Protein AF-A0A150J5Y2-F1 (afdb_monomer)

Sequence (101 aa):
MSDKIFDKEVCDYLLKFGVTNKQINDLKFSNLKQLTIDRLKIIAKLLEEEKFEDVQNHLAYSPAGDGMGDDNYYIFFYDLVDGINDLNDVCNYLKELKKNK

Secondary structure (DSSP, 8-state):
---GGGSHHHHHHHHHTT--HHHHHHHHHHHHHHHHHHHHHHHHHHHHTT-HHHHHTTEEEETT-STTS--EEEE--TTTSTT--SHHHHHHHHHHHHHT-

Structure (mmCIF, N/CA/C/O backbone):
data_AF-A0A150J5Y2-F1
#
_entry.id   AF-A0A150J5Y2-F1
#
loop_
_atom_site.group_PDB
_atom_site.id
_atom_site.type_symbol
_atom_site.label_atom_id
_atom_site.label_alt_id
_atom_site.label_comp_id
_atom_site.label_asym_id
_atom_site.label_entity_id
_atom_site.label_seq_id
_atom_site.pdbx_PDB_ins_code
_atom_site.Cartn_x
_atom_site.Cartn_y
_atom_site.Cartn_z
_atom_site.occupancy
_atom_site.B_iso_or_equiv
_atom_site.auth_seq_id
_atom_site.auth_comp_id
_atom_site.auth_asym_id
_atom_site.auth_atom_id
_atom_site.pdbx_PDB_model_num
ATOM 1 N N . MET A 1 1 ? -7.738 -6.310 -5.861 1.00 56.44 1 MET A N 1
ATOM 2 C CA . MET A 1 1 ? -7.304 -6.463 -7.267 1.00 56.44 1 MET A CA 1
ATOM 3 C C . MET A 1 1 ? -6.238 -5.411 -7.475 1.00 56.44 1 MET A C 1
ATOM 5 O O . MET A 1 1 ? -6.540 -4.242 -7.259 1.00 56.44 1 MET A O 1
ATOM 9 N N . SER A 1 2 ? -5.016 -5.851 -7.773 1.00 72.25 2 SER A N 1
ATOM 10 C CA . SER A 1 2 ? -3.855 -4.986 -7.998 1.00 72.25 2 SER A CA 1
ATOM 11 C C . SER A 1 2 ? -4.140 -4.013 -9.153 1.00 72.25 2 SER A C 1
ATOM 13 O O . SER A 1 2 ? -4.882 -4.340 -10.086 1.00 72.25 2 SER A O 1
ATOM 15 N N . ASP A 1 3 ? -3.624 -2.787 -9.056 1.00 83.00 3 ASP A N 1
ATOM 16 C CA . ASP A 1 3 ? -3.736 -1.815 -10.143 1.00 83.00 3 ASP A CA 1
ATOM 17 C C . ASP A 1 3 ? -2.904 -2.299 -11.340 1.00 83.00 3 ASP A C 1
ATOM 19 O O . ASP A 1 3 ? -1.716 -2.594 -11.219 1.00 83.00 3 ASP A O 1
ATOM 23 N N . LYS A 1 4 ? -3.517 -2.329 -12.525 1.00 89.56 4 LYS A N 1
ATOM 24 C CA . LYS A 1 4 ? -2.892 -2.821 -13.758 1.00 89.56 4 LYS A CA 1
ATOM 25 C C . LYS A 1 4 ? -1.601 -2.093 -14.127 1.00 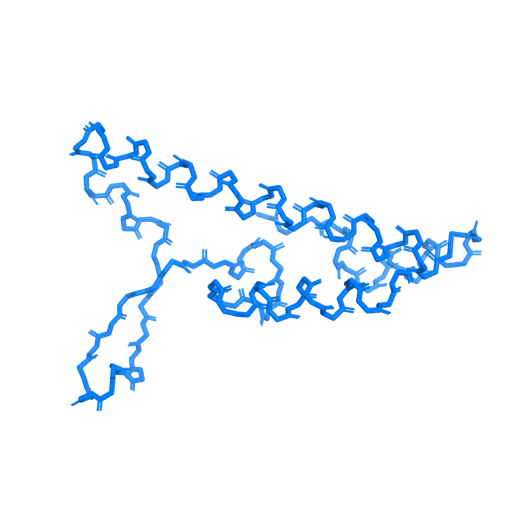89.56 4 LYS A C 1
ATOM 27 O O . LYS A 1 4 ? -0.815 -2.612 -14.911 1.00 89.56 4 LYS A O 1
ATOM 32 N N . ILE A 1 5 ? -1.350 -0.896 -13.587 1.00 91.38 5 ILE A N 1
ATOM 33 C CA . ILE A 1 5 ? -0.074 -0.198 -13.785 1.00 91.38 5 ILE A CA 1
ATOM 34 C C . ILE A 1 5 ? 1.134 -1.009 -13.287 1.00 91.38 5 ILE A C 1
ATOM 36 O O . ILE A 1 5 ? 2.253 -0.771 -13.742 1.00 91.38 5 ILE A O 1
ATOM 40 N N . PHE A 1 6 ? 0.938 -1.958 -12.365 1.00 91.06 6 PHE A N 1
ATOM 41 C CA . PHE A 1 6 ? 1.994 -2.845 -11.874 1.00 91.06 6 PHE A CA 1
ATOM 42 C C . PHE A 1 6 ? 2.256 -4.040 -12.798 1.00 91.06 6 PHE A C 1
ATOM 44 O O . PHE A 1 6 ? 3.350 -4.606 -12.741 1.00 91.06 6 PHE A O 1
ATOM 51 N N . ASP A 1 7 ? 1.336 -4.345 -13.715 1.00 92.12 7 ASP A N 1
ATOM 52 C CA . ASP A 1 7 ? 1.485 -5.434 -14.674 1.00 92.12 7 ASP A CA 1
ATOM 53 C C . ASP A 1 7 ? 2.568 -5.099 -15.706 1.00 92.12 7 ASP A C 1
ATOM 55 O O . ASP A 1 7 ? 2.587 -4.026 -16.327 1.00 92.12 7 ASP A O 1
ATOM 59 N N . LYS A 1 8 ? 3.479 -6.051 -15.933 1.00 91.75 8 LYS A N 1
ATOM 60 C CA . LYS A 1 8 ? 4.576 -5.885 -16.895 1.00 91.75 8 LYS A CA 1
ATOM 61 C C . LYS A 1 8 ? 4.059 -5.608 -18.308 1.00 91.75 8 LYS A C 1
ATOM 63 O O . LYS A 1 8 ? 4.567 -4.710 -18.969 1.00 91.75 8 LYS A O 1
ATOM 68 N N . GLU A 1 9 ? 3.026 -6.325 -18.744 1.00 95.06 9 GLU A N 1
ATOM 69 C CA . GLU A 1 9 ? 2.444 -6.173 -20.085 1.00 95.06 9 GLU A CA 1
ATOM 70 C C . GLU A 1 9 ? 1.903 -4.757 -20.326 1.00 95.06 9 GLU A C 1
ATOM 72 O O . GLU A 1 9 ? 2.066 -4.195 -21.410 1.00 95.06 9 GLU A O 1
ATOM 77 N N . VAL A 1 10 ? 1.309 -4.146 -19.296 1.00 94.88 10 VAL A N 1
ATOM 78 C CA . VAL A 1 10 ? 0.812 -2.766 -19.351 1.00 94.88 10 VAL A CA 1
ATOM 79 C C . VAL A 1 10 ? 1.973 -1.781 -19.416 1.00 94.88 10 VAL A C 1
ATOM 81 O O . VAL A 1 10 ? 1.933 -0.847 -20.215 1.00 94.88 10 VAL A O 1
ATOM 84 N N . CYS A 1 11 ? 3.035 -2.002 -18.637 1.00 94.12 11 CYS A N 1
ATOM 85 C CA . CYS A 1 11 ? 4.246 -1.182 -18.711 1.00 94.12 11 CYS A CA 1
ATOM 86 C C . CYS A 1 11 ? 4.885 -1.248 -20.107 1.00 94.12 11 CYS A C 1
ATOM 88 O O . CYS A 1 11 ? 5.177 -0.207 -20.694 1.00 94.12 11 CYS A O 1
ATOM 90 N N . ASP A 1 12 ? 5.044 -2.452 -20.661 1.00 96.44 12 ASP A N 1
ATOM 91 C CA . ASP A 1 12 ? 5.620 -2.679 -21.989 1.00 96.44 12 ASP A CA 1
ATOM 92 C C . ASP A 1 12 ? 4.771 -2.009 -23.083 1.00 96.44 12 ASP A C 1
ATOM 94 O O . ASP A 1 12 ? 5.304 -1.374 -23.999 1.00 96.44 12 ASP A O 1
ATOM 98 N N . TYR A 1 13 ? 3.441 -2.076 -22.960 1.00 97.31 13 TYR A N 1
ATOM 99 C CA . TYR A 1 13 ? 2.522 -1.356 -23.837 1.00 97.31 13 TYR A CA 1
ATOM 100 C C . TYR A 1 13 ? 2.714 0.165 -23.735 1.00 97.31 13 TYR A C 1
ATOM 102 O O . TYR A 1 13 ? 2.900 0.828 -24.751 1.00 97.31 13 TYR A O 1
ATOM 110 N N . LEU A 1 14 ? 2.725 0.739 -22.530 1.00 97.00 14 LEU A N 1
ATOM 111 C CA . LEU A 1 14 ? 2.897 2.184 -22.335 1.00 97.00 14 LEU A CA 1
ATOM 112 C C . LEU A 1 14 ? 4.232 2.685 -22.909 1.00 97.00 14 LEU A C 1
ATOM 114 O O . LEU A 1 14 ? 4.257 3.705 -23.603 1.00 97.00 14 LEU A O 1
ATOM 118 N N . LEU A 1 15 ? 5.315 1.932 -22.697 1.00 97.00 15 LEU A N 1
ATOM 119 C CA . LEU A 1 15 ? 6.628 2.217 -23.281 1.00 97.00 15 LEU A CA 1
ATOM 120 C C . LEU A 1 15 ? 6.581 2.205 -24.812 1.00 97.00 15 LEU A C 1
ATOM 122 O O . LEU A 1 15 ? 7.086 3.128 -25.455 1.00 97.00 15 LEU A O 1
ATOM 126 N N . LYS A 1 16 ? 5.926 1.200 -25.407 1.00 97.69 16 LYS A N 1
ATOM 127 C CA . LYS A 1 16 ? 5.755 1.088 -26.864 1.00 97.69 16 LYS A CA 1
ATOM 128 C C . LYS A 1 16 ? 5.040 2.300 -27.471 1.00 97.69 16 LYS A C 1
ATOM 130 O O . LYS A 1 16 ? 5.322 2.656 -28.612 1.00 97.69 16 LYS A O 1
ATOM 135 N N . PHE A 1 17 ? 4.142 2.937 -26.722 1.00 97.06 17 PHE A N 1
ATOM 136 C CA . PHE A 1 17 ? 3.395 4.123 -27.153 1.00 97.06 17 PHE A CA 1
ATOM 137 C C . PHE A 1 17 ? 4.009 5.453 -26.680 1.00 97.06 17 PHE A C 1
ATOM 139 O O . PHE A 1 17 ? 3.374 6.500 -26.795 1.00 97.06 17 PHE A O 1
ATOM 146 N N . GLY A 1 18 ? 5.258 5.440 -26.202 1.00 96.81 18 GLY A N 1
ATOM 147 C CA . GLY A 1 18 ? 6.040 6.651 -25.938 1.00 96.81 18 GLY A CA 1
ATOM 148 C C . GLY A 1 18 ? 5.888 7.237 -24.535 1.00 96.81 18 GLY A C 1
ATOM 149 O O . GLY A 1 18 ? 6.424 8.313 -24.269 1.00 96.81 18 GLY A O 1
ATOM 150 N N . VAL A 1 19 ? 5.205 6.547 -23.618 1.00 97.38 19 VAL A N 1
ATOM 151 C CA . VAL A 1 19 ? 5.246 6.906 -22.196 1.00 97.38 19 VAL A CA 1
ATOM 152 C C . VAL A 1 19 ? 6.622 6.545 -21.656 1.00 97.38 19 VAL A C 1
ATOM 154 O O . VAL A 1 19 ? 7.129 5.456 -21.896 1.00 97.38 19 VAL A O 1
ATOM 157 N N . THR A 1 20 ? 7.253 7.454 -20.925 1.00 96.38 20 THR A N 1
ATOM 158 C CA . THR A 1 20 ? 8.598 7.218 -20.387 1.00 96.38 20 THR A CA 1
ATOM 159 C C . THR A 1 20 ? 8.567 6.355 -19.123 1.00 96.38 20 THR A C 1
ATOM 161 O O . THR A 1 20 ? 7.607 6.398 -18.352 1.00 96.38 20 THR A O 1
ATOM 164 N N . ASN A 1 21 ? 9.668 5.647 -18.837 1.00 94.62 21 ASN A N 1
ATOM 165 C CA . ASN A 1 21 ? 9.852 4.941 -17.558 1.00 94.62 21 ASN A CA 1
ATOM 166 C C . ASN A 1 21 ? 9.618 5.858 -16.350 1.00 94.62 21 ASN A C 1
ATOM 168 O O . ASN A 1 21 ? 9.004 5.446 -15.372 1.00 94.62 21 ASN A O 1
ATOM 172 N N . LYS A 1 22 ? 10.050 7.120 -16.443 1.00 94.94 22 LYS A N 1
ATOM 1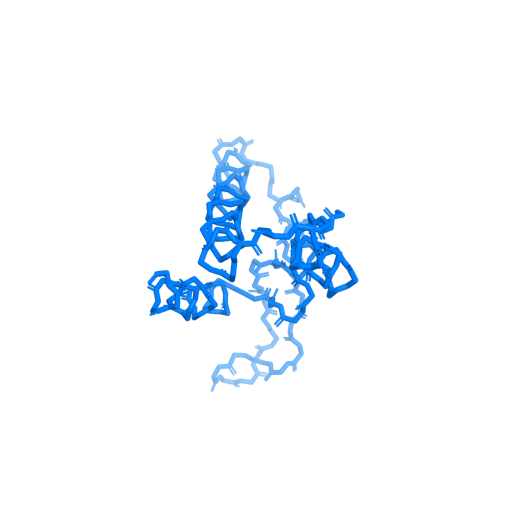73 C CA . LYS A 1 22 ? 9.816 8.138 -15.416 1.00 94.94 22 LYS A CA 1
ATOM 174 C C . LYS A 1 22 ? 8.325 8.339 -15.140 1.00 94.94 22 LYS A C 1
ATOM 176 O O . LYS A 1 22 ? 7.903 8.251 -13.994 1.00 94.94 22 LYS A O 1
ATOM 181 N N . GLN A 1 23 ? 7.524 8.548 -16.185 1.00 95.44 23 GLN A N 1
ATOM 182 C CA . GLN A 1 23 ? 6.075 8.732 -16.048 1.00 95.44 23 GLN A CA 1
ATOM 183 C C . GLN A 1 23 ? 5.388 7.483 -15.482 1.00 95.44 23 GLN A C 1
ATOM 185 O O . GLN A 1 23 ? 4.507 7.600 -14.633 1.00 95.44 23 GLN A O 1
ATOM 190 N N . ILE A 1 24 ? 5.815 6.290 -15.903 1.00 95.69 24 ILE A N 1
ATOM 191 C CA . ILE A 1 24 ? 5.306 5.024 -15.356 1.00 95.69 24 ILE A CA 1
ATOM 192 C C . ILE A 1 24 ? 5.649 4.914 -13.864 1.00 95.69 24 ILE A C 1
ATOM 194 O O . ILE A 1 24 ? 4.775 4.613 -13.053 1.00 95.69 24 ILE A O 1
ATOM 198 N N . ASN A 1 25 ? 6.890 5.210 -13.475 1.00 95.56 25 ASN A N 1
ATOM 199 C CA . ASN A 1 25 ? 7.323 5.183 -12.076 1.00 95.56 25 ASN A CA 1
ATOM 200 C C . ASN A 1 25 ? 6.609 6.241 -11.225 1.00 95.56 25 ASN A C 1
ATOM 202 O O . ASN A 1 25 ? 6.289 5.986 -10.062 1.00 95.56 25 ASN A O 1
ATOM 206 N N . ASP A 1 26 ? 6.318 7.412 -11.791 1.00 95.31 26 ASP A N 1
ATOM 207 C C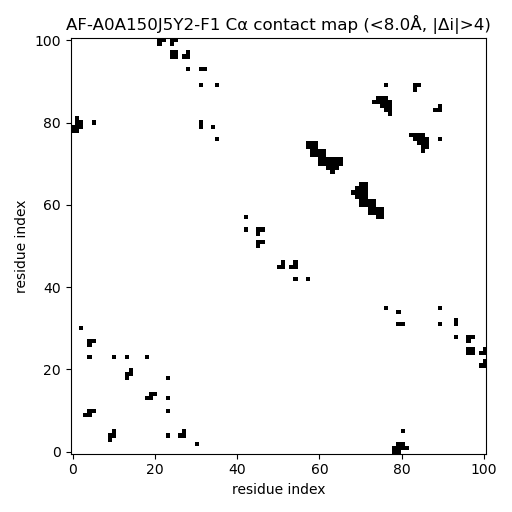A . ASP A 1 26 ? 5.530 8.454 -11.138 1.00 95.31 26 ASP A CA 1
ATOM 208 C C . ASP A 1 26 ? 4.097 8.001 -10.843 1.00 95.31 26 ASP A C 1
ATOM 210 O O . ASP A 1 26 ? 3.608 8.225 -9.727 1.00 95.31 26 ASP A O 1
ATOM 214 N N . LEU A 1 27 ? 3.459 7.319 -11.799 1.00 94.50 27 LEU A N 1
ATOM 215 C CA . LEU A 1 27 ? 2.132 6.723 -11.636 1.00 94.50 27 LEU A CA 1
ATOM 216 C C . LEU A 1 27 ? 2.151 5.605 -10.590 1.00 94.50 27 LEU A C 1
ATOM 218 O O . LEU A 1 27 ? 1.401 5.678 -9.617 1.00 94.50 27 LEU A O 1
ATOM 222 N N . LYS A 1 28 ? 3.066 4.633 -10.719 1.00 95.00 28 LYS A N 1
ATOM 223 C CA . LYS A 1 28 ? 3.245 3.540 -9.744 1.00 95.00 28 LYS A CA 1
ATOM 224 C C . LYS A 1 28 ? 3.427 4.069 -8.326 1.00 95.00 28 LYS A C 1
ATOM 226 O O . LYS A 1 28 ? 2.781 3.595 -7.397 1.00 95.00 28 LYS A O 1
ATOM 231 N N . PHE A 1 29 ? 4.280 5.081 -8.162 1.00 95.81 29 PHE A N 1
ATOM 232 C CA . PHE A 1 29 ? 4.547 5.683 -6.860 1.00 95.81 29 PHE A CA 1
ATOM 233 C C . PHE A 1 29 ? 3.296 6.327 -6.267 1.00 95.81 29 PHE A C 1
ATOM 235 O O . PHE A 1 29 ? 2.999 6.130 -5.091 1.00 95.81 29 PHE A O 1
ATOM 242 N N . SER A 1 30 ? 2.588 7.125 -7.068 1.00 95.06 30 SER A N 1
ATOM 243 C CA . SER A 1 30 ? 1.411 7.862 -6.604 1.00 95.06 30 SER A CA 1
ATOM 244 C C . SER A 1 30 ? 0.289 6.901 -6.216 1.00 95.06 30 SER A C 1
ATOM 246 O O . SER A 1 30 ? -0.273 7.038 -5.130 1.00 95.06 30 SER A O 1
ATOM 248 N N . ASN A 1 31 ? 0.043 5.885 -7.048 1.00 94.56 31 ASN A N 1
ATOM 249 C CA . ASN A 1 31 ? -1.000 4.890 -6.820 1.00 94.56 31 ASN A CA 1
ATOM 250 C C . ASN A 1 31 ? -0.688 4.023 -5.601 1.00 94.56 31 ASN A C 1
ATOM 252 O O . ASN A 1 31 ? -1.518 3.948 -4.699 1.00 94.56 31 ASN A O 1
ATOM 256 N N . LEU A 1 32 ? 0.516 3.440 -5.508 1.00 95.38 32 LEU A N 1
ATOM 257 C CA . LEU A 1 32 ? 0.873 2.614 -4.351 1.00 95.38 32 LEU A CA 1
ATOM 258 C C . LEU A 1 32 ? 0.804 3.418 -3.052 1.00 95.38 32 LEU A C 1
ATOM 260 O O . LEU A 1 32 ? 0.184 2.974 -2.092 1.00 95.38 32 LEU A O 1
ATOM 264 N N . LYS A 1 33 ? 1.380 4.628 -3.028 1.00 96.06 33 LYS A N 1
ATOM 265 C CA . LYS A 1 33 ? 1.338 5.488 -1.840 1.00 96.06 33 LYS A CA 1
ATOM 266 C C . LYS A 1 33 ? -0.102 5.741 -1.388 1.00 96.06 33 LYS A C 1
ATOM 268 O O . LYS A 1 33 ? -0.379 5.672 -0.192 1.00 96.06 33 LYS A O 1
ATOM 273 N N . GLN A 1 34 ? -0.995 6.059 -2.324 1.00 96.19 34 GLN A N 1
ATOM 274 C CA . GLN A 1 34 ? -2.389 6.353 -2.009 1.00 96.19 34 GLN A CA 1
ATOM 275 C C . GLN A 1 34 ? -3.125 5.107 -1.498 1.00 96.19 34 GLN A C 1
ATOM 277 O O . GLN A 1 34 ? -3.719 5.163 -0.424 1.00 96.19 34 GLN A O 1
ATOM 282 N N . LEU A 1 35 ? -2.997 3.971 -2.190 1.00 94.56 35 LEU A N 1
ATOM 283 C CA . LEU A 1 35 ? -3.606 2.699 -1.786 1.00 94.56 35 LEU A CA 1
ATOM 284 C C . LEU A 1 35 ? -3.135 2.245 -0.395 1.00 94.56 35 LEU A C 1
ATOM 286 O O . LEU A 1 35 ? -3.946 1.805 0.421 1.00 94.56 35 LEU A O 1
ATOM 290 N N . THR A 1 36 ? -1.843 2.399 -0.088 1.00 96.25 36 THR A N 1
ATOM 291 C CA . THR A 1 36 ? -1.304 2.109 1.247 1.00 96.25 36 THR A CA 1
ATOM 292 C C . THR A 1 36 ? -1.935 3.003 2.312 1.00 96.25 36 THR A C 1
ATOM 294 O O . THR A 1 36 ? -2.361 2.502 3.351 1.00 96.25 36 THR A O 1
ATOM 297 N N . ILE A 1 37 ? -2.023 4.317 2.070 1.00 97.69 37 ILE A N 1
ATOM 298 C CA . ILE A 1 37 ? -2.647 5.257 3.014 1.00 97.69 37 ILE A CA 1
ATOM 299 C C . ILE A 1 37 ? -4.114 4.893 3.247 1.00 97.69 37 ILE A C 1
ATOM 301 O O . ILE A 1 37 ? -4.567 4.897 4.390 1.00 97.69 37 ILE A O 1
ATOM 305 N N . ASP A 1 38 ? -4.852 4.572 2.188 1.00 96.44 38 ASP A N 1
ATOM 306 C CA . ASP A 1 38 ? -6.272 4.249 2.292 1.00 96.44 38 ASP A CA 1
ATOM 307 C C . ASP A 1 38 ? -6.500 2.957 3.080 1.00 96.44 38 ASP A C 1
ATOM 309 O O . ASP A 1 38 ? -7.382 2.919 3.937 1.00 96.44 38 ASP A O 1
ATOM 313 N N . ARG A 1 39 ? -5.645 1.941 2.908 1.00 95.69 39 ARG A N 1
ATOM 314 C CA . ARG A 1 39 ? -5.673 0.738 3.754 1.00 95.69 39 ARG A CA 1
ATOM 315 C C . ARG A 1 39 ? -5.440 1.056 5.227 1.00 95.69 39 ARG A C 1
ATOM 317 O O . ARG A 1 39 ? -6.199 0.597 6.076 1.00 95.69 39 ARG A O 1
ATOM 324 N N . LEU A 1 40 ? -4.423 1.858 5.536 1.00 97.94 40 LEU A N 1
ATOM 325 C CA . LEU A 1 40 ? -4.130 2.241 6.919 1.00 97.94 40 LEU A CA 1
ATOM 326 C C . LEU A 1 40 ? -5.283 3.039 7.543 1.00 97.94 40 LEU A C 1
ATOM 328 O O . LEU A 1 40 ? -5.608 2.829 8.707 1.00 97.94 40 LEU A O 1
ATOM 332 N N . LYS A 1 41 ? -5.945 3.904 6.765 1.00 98.38 41 LYS A N 1
ATOM 333 C CA . LYS A 1 41 ? -7.148 4.625 7.208 1.00 98.38 41 LYS A CA 1
ATOM 334 C C . LYS A 1 41 ? -8.326 3.696 7.477 1.00 98.38 41 LYS A C 1
ATOM 336 O O . LYS A 1 41 ? -9.037 3.915 8.449 1.00 98.38 41 LYS A O 1
ATOM 341 N N . ILE A 1 42 ? -8.542 2.682 6.636 1.00 97.81 42 ILE A N 1
ATOM 342 C CA . ILE A 1 42 ? -9.593 1.679 6.862 1.00 97.81 42 ILE A CA 1
ATOM 343 C C . ILE A 1 42 ? -9.344 0.965 8.191 1.00 97.81 42 ILE A C 1
ATOM 345 O O . ILE A 1 42 ? -10.242 0.916 9.023 1.00 97.81 42 ILE A O 1
ATOM 349 N N . ILE A 1 43 ? -8.119 0.491 8.426 1.00 97.88 43 ILE A N 1
ATOM 350 C CA . ILE A 1 43 ? -7.756 -0.193 9.675 1.00 97.88 43 ILE A CA 1
ATOM 351 C C . ILE A 1 43 ? -7.936 0.736 10.881 1.00 97.88 43 ILE A C 1
ATOM 353 O O . ILE A 1 43 ? -8.552 0.337 11.864 1.00 97.88 43 ILE A O 1
ATOM 357 N N . ALA A 1 44 ? -7.456 1.982 10.797 1.00 98.56 44 ALA A N 1
ATOM 358 C CA . ALA A 1 44 ? -7.633 2.969 11.861 1.00 98.56 44 ALA A CA 1
ATOM 359 C C . ALA A 1 44 ? -9.117 3.193 12.186 1.00 98.56 44 ALA A C 1
ATOM 361 O O . ALA A 1 44 ? -9.504 3.131 13.348 1.00 98.56 44 ALA A O 1
ATOM 362 N N . LYS A 1 45 ? -9.959 3.354 11.160 1.00 98.62 45 LYS A N 1
ATOM 363 C CA . LYS A 1 45 ? -11.406 3.513 11.325 1.00 98.62 45 LYS A CA 1
ATOM 364 C C . LYS A 1 45 ? -12.059 2.288 11.975 1.00 98.62 45 LYS A C 1
ATOM 366 O O . LYS A 1 45 ? -12.919 2.445 12.831 1.00 98.62 45 LYS A O 1
ATOM 371 N N . LEU A 1 46 ? -11.670 1.073 11.585 1.00 98.62 46 LEU A N 1
ATOM 372 C CA . LEU A 1 46 ? -12.200 -0.152 12.196 1.00 98.62 46 LEU A CA 1
ATOM 373 C C . LEU A 1 46 ? -11.844 -0.243 13.685 1.00 98.62 46 LEU A C 1
ATOM 375 O O . LEU A 1 46 ? -12.681 -0.656 14.480 1.00 98.62 46 LEU A O 1
ATOM 379 N N . LEU A 1 47 ? -10.637 0.186 14.067 1.00 98.25 47 LEU A N 1
ATOM 380 C CA . LEU A 1 47 ? -10.226 0.267 15.471 1.00 98.25 47 LEU A CA 1
ATOM 381 C C . LEU A 1 47 ? -11.027 1.324 16.244 1.00 98.25 47 LEU A C 1
ATOM 383 O O . LEU A 1 47 ? -11.469 1.047 17.354 1.00 98.25 47 LEU A O 1
ATOM 387 N N . GLU A 1 48 ? -11.237 2.507 15.659 1.00 98.50 48 GLU A N 1
ATOM 388 C CA . GLU A 1 48 ? -12.064 3.577 16.244 1.00 98.50 48 GLU A CA 1
ATOM 389 C C . GLU A 1 48 ? -13.525 3.143 16.451 1.00 98.50 48 GLU A C 1
ATOM 391 O O . GLU A 1 48 ? -14.158 3.551 17.420 1.00 98.50 48 GLU A O 1
ATOM 396 N N . GLU A 1 49 ? -14.058 2.315 15.549 1.00 98.50 49 GLU A N 1
ATOM 397 C CA . GLU A 1 49 ? -15.417 1.762 15.613 1.00 98.50 49 GLU A CA 1
ATOM 398 C C . GLU A 1 49 ? -15.511 0.451 16.422 1.00 98.50 49 GLU A C 1
ATOM 400 O O . GLU A 1 49 ? -16.573 -0.169 16.430 1.00 98.50 49 GLU A O 1
ATOM 405 N N . GLU A 1 50 ? -14.425 0.017 17.074 1.00 98.19 50 GLU A N 1
ATOM 406 C CA . GLU A 1 50 ? -14.331 -1.232 17.855 1.00 98.19 50 GLU A CA 1
ATOM 407 C C . GLU A 1 50 ? -14.685 -2.512 17.059 1.00 98.19 50 GLU A C 1
ATOM 409 O O . GLU A 1 50 ? -15.129 -3.516 17.614 1.00 98.19 50 GLU A O 1
ATOM 414 N N . LYS A 1 51 ? -14.463 -2.511 15.738 1.00 98.31 51 LYS A N 1
ATOM 415 C CA . LYS A 1 51 ? -14.724 -3.644 14.827 1.00 98.31 51 LYS A CA 1
ATOM 416 C C . LYS A 1 51 ? -13.494 -4.534 14.666 1.00 98.31 51 LYS A C 1
ATOM 418 O O . LYS A 1 51 ? -12.884 -4.605 13.596 1.00 98.31 51 LYS A O 1
ATOM 423 N N . PHE A 1 52 ? -13.086 -5.191 15.744 1.00 95.88 52 PHE A N 1
ATOM 424 C CA . PHE A 1 52 ? -11.814 -5.920 15.794 1.00 95.88 52 PHE A CA 1
ATOM 425 C C . PHE A 1 52 ? -11.771 -7.153 14.884 1.00 95.88 52 PHE A C 1
ATOM 427 O O . PHE A 1 52 ? -10.721 -7.460 14.320 1.00 95.88 52 PHE A O 1
ATOM 434 N N . GLU A 1 53 ? -12.900 -7.832 14.690 1.00 96.75 53 GLU A N 1
ATOM 435 C CA . GLU A 1 53 ? -13.013 -8.971 13.776 1.00 96.75 53 GLU A CA 1
ATOM 436 C C . GLU A 1 53 ? -12.773 -8.542 12.323 1.00 96.75 53 GLU A C 1
ATOM 438 O O . GLU A 1 53 ? -12.104 -9.249 11.571 1.00 96.75 53 GLU A O 1
ATOM 443 N N . ASP A 1 54 ? -13.234 -7.349 11.940 1.00 97.44 54 ASP A N 1
ATOM 444 C CA . ASP A 1 54 ? -13.040 -6.822 10.589 1.00 97.44 54 ASP A CA 1
ATOM 445 C C . ASP A 1 54 ? -11.580 -6.428 10.324 1.00 97.44 54 ASP A C 1
ATOM 447 O O . ASP A 1 54 ? -11.120 -6.503 9.183 1.00 97.44 54 ASP A O 1
ATOM 451 N N . VAL A 1 55 ? -10.816 -6.056 11.362 1.00 96.62 55 VAL A N 1
ATOM 452 C CA . VAL A 1 55 ? -9.372 -5.791 11.235 1.00 96.62 55 VAL A CA 1
ATOM 453 C C . VAL A 1 55 ? -8.631 -7.041 10.762 1.00 96.62 55 VAL A C 1
ATOM 455 O O . VAL A 1 55 ? -7.715 -6.923 9.949 1.00 96.62 55 VAL A O 1
ATOM 458 N N . GLN A 1 56 ? -9.054 -8.235 11.195 1.00 93.38 56 GLN A N 1
ATOM 459 C CA . GLN A 1 56 ? -8.425 -9.504 10.806 1.00 93.38 56 GLN A CA 1
ATOM 460 C C . GLN A 1 56 ? -8.466 -9.736 9.288 1.00 93.38 56 GLN A C 1
ATOM 462 O O . GLN A 1 56 ? -7.540 -10.325 8.739 1.00 93.38 56 GLN A O 1
ATOM 467 N N . ASN A 1 57 ? -9.466 -9.190 8.582 1.00 94.56 57 ASN A N 1
ATOM 468 C CA . ASN A 1 57 ? -9.563 -9.270 7.118 1.00 94.56 57 ASN A CA 1
ATOM 469 C C . ASN A 1 57 ? -8.447 -8.499 6.38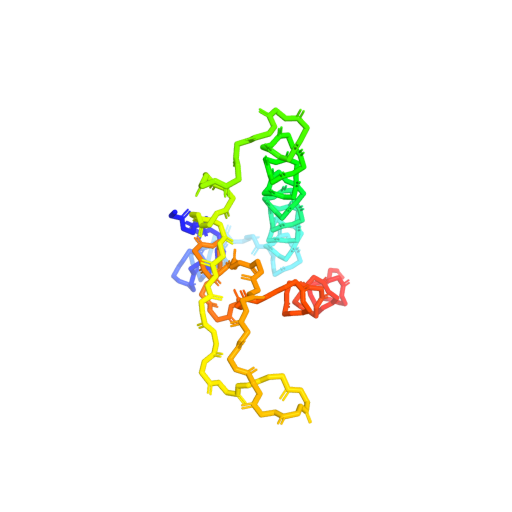6 1.00 94.56 57 ASN A C 1
ATOM 471 O O . ASN A 1 57 ? -8.273 -8.656 5.177 1.00 94.56 57 ASN A O 1
ATOM 475 N N . HIS A 1 58 ? -7.709 -7.645 7.097 1.00 94.94 58 HIS A N 1
ATOM 476 C CA . HIS A 1 58 ? -6.584 -6.872 6.572 1.00 94.94 58 HIS A CA 1
ATOM 477 C C . HIS A 1 58 ? -5.223 -7.399 7.031 1.00 94.94 58 HIS A C 1
ATOM 479 O O . HIS A 1 58 ? -4.195 -6.787 6.720 1.00 94.94 58 HIS A O 1
ATOM 485 N N . LEU A 1 59 ? -5.206 -8.508 7.769 1.00 93.81 59 LEU A N 1
ATOM 486 C CA . LEU A 1 59 ? -3.991 -9.129 8.262 1.00 93.81 59 LEU A CA 1
ATOM 487 C C . LEU A 1 59 ? -3.693 -10.411 7.488 1.00 93.81 59 LEU A C 1
ATOM 489 O O . LEU A 1 59 ? -4.590 -11.102 7.011 1.00 93.81 59 LEU A O 1
ATOM 493 N N . ALA A 1 60 ? -2.413 -10.740 7.396 1.00 91.69 60 ALA A N 1
ATOM 494 C CA . ALA A 1 60 ? -1.958 -12.046 6.963 1.00 91.69 60 ALA A CA 1
ATOM 495 C C . ALA A 1 60 ? -1.150 -12.697 8.076 1.00 91.69 60 ALA A C 1
ATOM 497 O O . ALA A 1 60 ? -0.429 -12.033 8.823 1.00 91.69 60 ALA A O 1
ATOM 498 N N . TYR A 1 61 ? -1.297 -14.011 8.167 1.00 89.44 61 TYR A N 1
ATOM 499 C CA . TYR A 1 61 ? -0.551 -14.844 9.090 1.00 89.44 61 TYR A CA 1
ATOM 500 C C . TYR A 1 61 ? 0.843 -15.129 8.526 1.00 89.44 61 TYR A C 1
ATOM 502 O O . TYR A 1 61 ? 0.988 -15.479 7.350 1.00 89.44 61 TYR A O 1
ATOM 510 N N . SER A 1 62 ? 1.865 -14.994 9.366 1.00 84.06 62 SER A N 1
ATOM 511 C CA . SER A 1 62 ? 3.234 -15.395 9.065 1.00 84.06 62 SER A CA 1
ATOM 512 C C . SER A 1 62 ? 3.662 -16.516 10.026 1.00 84.06 62 SER A C 1
ATOM 514 O O . SER A 1 62 ? 3.858 -16.264 11.217 1.00 84.06 62 SER A O 1
ATOM 516 N N . PRO A 1 63 ? 3.863 -17.749 9.513 1.00 74.12 63 PRO A N 1
ATOM 517 C CA . PRO A 1 63 ? 4.362 -18.882 10.298 1.00 74.12 63 PRO A CA 1
ATOM 518 C C . PRO A 1 63 ? 5.870 -18.805 10.562 1.00 74.12 63 PRO A C 1
ATOM 520 O O . PRO A 1 63 ? 6.430 -19.685 11.204 1.00 74.12 63 PRO A O 1
ATOM 523 N N . ALA A 1 64 ? 6.566 -17.804 10.007 1.00 70.12 64 ALA A N 1
ATOM 524 C CA . ALA A 1 64 ? 8.007 -17.645 10.196 1.00 70.12 64 ALA A CA 1
ATOM 525 C C . ALA A 1 64 ? 8.369 -17.186 11.621 1.00 70.12 64 ALA A C 1
ATOM 527 O O . ALA A 1 64 ? 9.550 -17.155 11.967 1.00 70.12 64 ALA A O 1
ATOM 528 N N . GLY A 1 65 ? 7.354 -16.863 12.423 1.00 61.88 65 GLY A N 1
ATOM 529 C CA . GLY A 1 65 ? 7.490 -16.349 13.768 1.00 61.88 65 GLY A CA 1
ATOM 530 C C . GLY A 1 65 ? 7.925 -14.882 13.802 1.00 61.88 65 GLY A C 1
ATOM 531 O O . GLY A 1 65 ? 8.382 -14.304 12.812 1.00 61.88 65 GLY A O 1
ATOM 532 N N . ASP A 1 66 ? 7.781 -14.248 14.956 1.00 67.19 66 ASP A N 1
ATOM 533 C CA . ASP A 1 66 ? 8.520 -13.046 15.303 1.00 67.19 66 ASP A CA 1
ATOM 534 C C . ASP A 1 66 ? 9.986 -13.393 15.645 1.00 67.19 66 ASP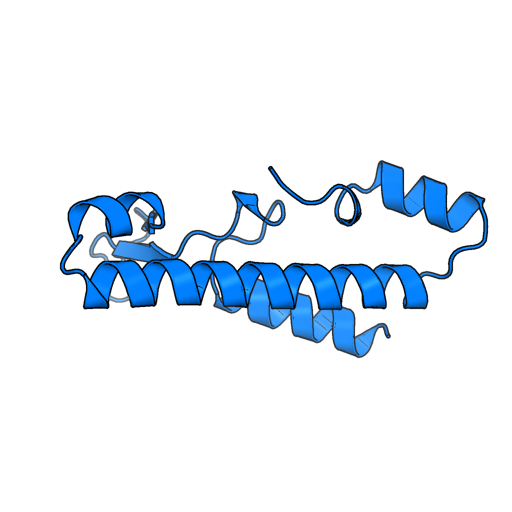 A C 1
ATOM 536 O O . ASP A 1 66 ? 10.444 -14.525 15.482 1.00 67.19 66 ASP A O 1
ATOM 540 N N . GLY A 1 67 ? 10.761 -12.417 16.126 1.00 63.75 67 GLY A N 1
ATOM 541 C CA . GLY A 1 67 ? 12.157 -12.648 16.524 1.00 63.75 67 GLY A CA 1
ATOM 542 C C . GLY A 1 67 ? 12.348 -13.676 17.652 1.00 63.75 67 GLY A C 1
ATOM 543 O O . GLY A 1 67 ? 13.492 -14.022 17.947 1.00 63.75 67 GLY A O 1
ATOM 544 N N . MET A 1 68 ? 11.262 -14.150 18.271 1.00 74.81 68 MET A N 1
ATOM 545 C CA . MET A 1 68 ? 11.234 -15.173 19.314 1.00 74.81 68 MET A CA 1
ATOM 546 C C . MET A 1 68 ? 10.690 -16.521 18.818 1.00 74.81 68 MET A C 1
ATOM 548 O O . MET A 1 68 ? 10.708 -17.491 19.574 1.00 74.81 68 MET A O 1
ATOM 552 N N . GLY A 1 69 ? 10.285 -16.612 17.546 1.00 69.19 69 GLY A N 1
ATOM 553 C CA . GLY A 1 69 ? 9.741 -17.828 16.944 1.00 69.19 69 GLY A CA 1
ATOM 554 C C . GLY A 1 69 ? 8.240 -18.020 17.161 1.00 69.19 69 GLY A C 1
ATOM 555 O O . GLY A 1 69 ? 7.745 -19.110 16.881 1.00 69.19 69 GLY A O 1
ATOM 556 N N . ASP A 1 70 ? 7.527 -16.991 17.628 1.00 76.31 70 ASP A N 1
ATOM 557 C CA . ASP A 1 70 ? 6.081 -17.044 17.837 1.00 76.31 70 ASP A CA 1
ATOM 558 C C . ASP A 1 70 ? 5.330 -16.545 16.605 1.00 76.31 70 ASP A C 1
ATOM 560 O O . ASP A 1 70 ? 5.625 -15.471 16.082 1.00 76.31 70 ASP A O 1
ATOM 564 N N . ASP A 1 71 ? 4.332 -17.303 16.158 1.00 81.31 71 ASP A N 1
ATOM 565 C CA . ASP A 1 71 ? 3.430 -16.922 15.073 1.00 81.31 71 ASP A CA 1
ATOM 566 C C . ASP A 1 71 ? 2.965 -15.463 15.171 1.00 81.31 71 ASP A C 1
ATOM 568 O O . ASP A 1 71 ? 2.479 -15.015 16.214 1.00 81.31 71 ASP A O 1
ATOM 572 N N . ASN A 1 72 ? 3.049 -14.722 14.064 1.00 86.50 72 ASN A N 1
ATOM 573 C CA . ASN A 1 72 ? 2.650 -13.321 14.039 1.00 86.50 72 ASN A CA 1
ATOM 574 C C . ASN A 1 72 ? 1.703 -12.987 12.883 1.00 86.50 72 ASN A C 1
ATOM 576 O O . ASN A 1 72 ? 1.567 -13.710 11.895 1.00 86.50 72 ASN A O 1
ATOM 580 N N . TYR A 1 73 ? 1.024 -11.854 13.041 1.00 90.69 73 TYR A N 1
ATOM 581 C CA . TYR A 1 73 ? 0.175 -11.262 12.019 1.00 90.69 73 TYR A CA 1
ATOM 582 C C . TYR A 1 73 ? 0.741 -9.907 11.619 1.00 90.69 73 TYR A C 1
ATOM 584 O O . TYR A 1 73 ? 1.235 -9.149 12.455 1.00 90.69 73 TYR A O 1
ATOM 592 N N . TYR A 1 74 ? 0.640 -9.587 10.337 1.00 91.88 74 TYR A N 1
ATOM 593 C CA . TYR A 1 74 ? 1.064 -8.305 9.786 1.00 91.88 74 TYR A CA 1
ATOM 594 C C . TYR A 1 74 ? -0.015 -7.751 8.867 1.00 91.88 74 TYR A C 1
ATOM 596 O O . TYR A 1 74 ? -0.832 -8.496 8.326 1.00 91.88 74 TYR A O 1
ATOM 604 N N . ILE A 1 75 ? -0.022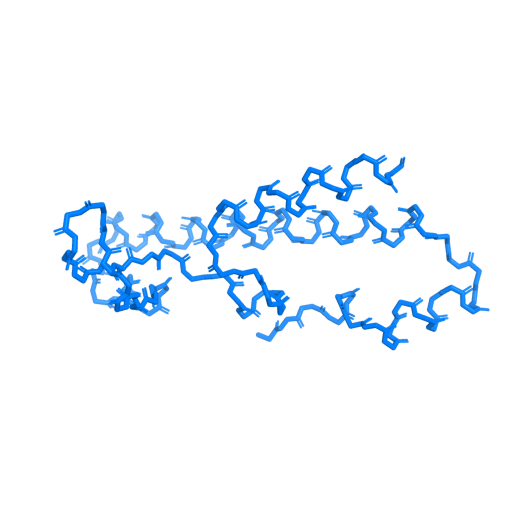 -6.429 8.686 1.00 94.25 75 ILE A N 1
ATOM 605 C CA . ILE A 1 75 ? -0.927 -5.795 7.727 1.00 94.25 75 ILE A CA 1
ATOM 606 C C . ILE A 1 75 ? -0.518 -6.242 6.330 1.00 94.25 75 ILE A C 1
ATOM 608 O O . ILE A 1 75 ? 0.602 -5.982 5.890 1.00 94.25 75 ILE A O 1
ATOM 612 N N . PHE A 1 76 ? -1.443 -6.900 5.648 1.00 92.88 76 PHE A N 1
ATOM 613 C CA . PHE A 1 76 ? -1.205 -7.508 4.354 1.00 92.88 76 PHE A CA 1
ATOM 614 C C . PHE A 1 76 ? -1.317 -6.471 3.236 1.00 92.88 76 PHE A C 1
ATOM 616 O O . PHE A 1 76 ? -2.273 -5.692 3.210 1.00 92.88 76 PHE A O 1
ATOM 623 N N . PHE A 1 77 ? -0.362 -6.461 2.304 1.00 92.69 77 PHE A N 1
ATOM 624 C CA . PHE A 1 77 ? -0.325 -5.554 1.147 1.00 92.69 77 PHE A CA 1
ATOM 625 C C . PHE A 1 77 ? -0.210 -6.251 -0.216 1.00 92.69 77 PHE A C 1
ATOM 627 O O . PHE A 1 77 ? -0.279 -5.573 -1.242 1.00 92.69 77 PHE A O 1
ATOM 634 N N . TYR A 1 78 ? -0.113 -7.581 -0.246 1.00 88.31 78 TYR A N 1
ATOM 635 C CA . TYR A 1 78 ? 0.168 -8.339 -1.473 1.00 88.31 78 TYR A CA 1
ATOM 636 C C . TYR A 1 78 ? -0.907 -8.174 -2.550 1.00 88.31 78 TYR A C 1
ATOM 638 O O . TYR A 1 78 ? -0.617 -8.197 -3.738 1.00 88.31 78 TYR A O 1
ATOM 646 N N . ASP A 1 79 ? -2.161 -7.952 -2.156 1.00 88.00 79 ASP A N 1
ATOM 647 C CA . ASP A 1 79 ? -3.264 -7.727 -3.094 1.00 88.00 79 ASP A CA 1
ATOM 648 C C . ASP A 1 79 ? -3.222 -6.352 -3.789 1.00 88.00 79 ASP A C 1
ATOM 650 O O . ASP A 1 79 ? -3.991 -6.130 -4.733 1.00 88.00 79 ASP A O 1
ATOM 654 N N . LEU A 1 80 ? -2.363 -5.432 -3.327 1.00 87.88 80 LEU A N 1
ATOM 655 C CA . LEU A 1 80 ? -2.111 -4.150 -3.987 1.00 87.88 80 LEU A CA 1
ATOM 656 C C . LEU A 1 80 ? -1.072 -4.281 -5.099 1.00 87.88 80 LEU A C 1
ATOM 658 O O . LEU A 1 80 ? -1.248 -3.672 -6.153 1.00 87.88 80 LEU A O 1
ATOM 662 N N . VAL A 1 81 ? 0.006 -5.029 -4.843 1.00 86.50 81 VAL A N 1
ATOM 663 C CA . VAL A 1 81 ? 1.123 -5.255 -5.767 1.00 86.50 81 VAL A CA 1
ATOM 664 C C . VAL A 1 81 ? 1.748 -6.614 -5.469 1.00 86.50 81 VAL A C 1
ATOM 666 O O . VAL A 1 81 ? 2.187 -6.865 -4.344 1.00 86.50 81 VAL A O 1
ATOM 669 N N . ASP A 1 82 ? 1.863 -7.451 -6.497 1.00 85.44 82 ASP A N 1
ATOM 670 C CA . ASP A 1 82 ? 2.490 -8.765 -6.381 1.00 85.44 82 ASP A CA 1
ATOM 671 C C . ASP A 1 82 ? 3.916 -8.655 -5.820 1.00 85.44 82 ASP A C 1
ATOM 673 O O . ASP A 1 82 ? 4.753 -7.891 -6.306 1.00 85.44 82 ASP A O 1
ATOM 677 N N . GLY A 1 83 ? 4.200 -9.450 -4.788 1.00 84.00 83 GLY A N 1
ATOM 678 C CA . GLY A 1 83 ? 5.512 -9.494 -4.139 1.00 84.00 83 GLY A CA 1
ATOM 679 C C . GLY A 1 83 ? 5.754 -8.412 -3.083 1.00 84.00 83 GLY A C 1
ATOM 680 O O . GLY A 1 83 ? 6.848 -8.371 -2.530 1.00 84.00 83 GLY A O 1
ATOM 681 N N . ILE A 1 84 ? 4.762 -7.568 -2.776 1.00 89.62 84 ILE A N 1
ATOM 682 C CA . ILE A 1 84 ? 4.816 -6.611 -1.662 1.00 89.62 84 ILE A CA 1
ATOM 683 C C . ILE A 1 84 ? 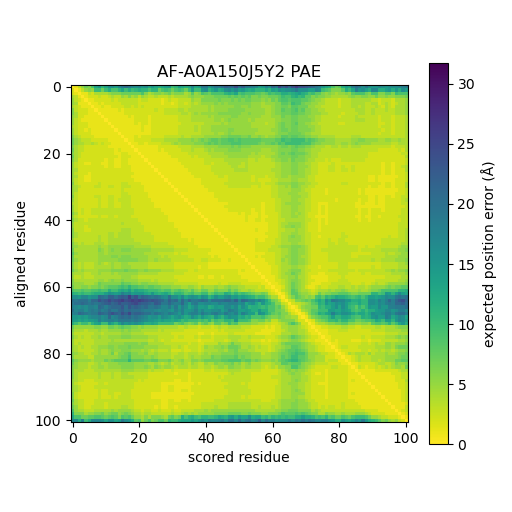3.948 -7.135 -0.522 1.00 89.62 84 ILE A C 1
ATOM 685 O O . ILE A 1 84 ? 2.733 -6.980 -0.557 1.00 89.62 84 ILE A O 1
ATOM 689 N N . ASN A 1 85 ? 4.538 -7.758 0.495 1.00 89.56 85 ASN A N 1
ATOM 690 C CA . ASN A 1 85 ? 3.745 -8.430 1.527 1.00 89.56 85 ASN A CA 1
ATOM 691 C C . ASN A 1 85 ? 3.343 -7.486 2.657 1.00 89.56 85 ASN A C 1
ATOM 693 O O . ASN A 1 85 ? 2.189 -7.499 3.086 1.00 89.56 85 ASN A O 1
ATOM 697 N N . ASP A 1 86 ? 4.282 -6.663 3.117 1.00 92.44 86 ASP A N 1
ATOM 698 C CA . ASP A 1 86 ? 4.128 -5.842 4.313 1.00 92.44 86 ASP A CA 1
ATOM 699 C C . ASP A 1 86 ? 4.434 -4.350 4.067 1.00 92.44 86 ASP A C 1
ATOM 701 O O . ASP A 1 86 ? 4.742 -3.899 2.959 1.00 92.44 86 ASP A O 1
ATOM 705 N N . LEU A 1 87 ? 4.333 -3.543 5.127 1.00 95.12 87 LEU A N 1
ATOM 706 C CA . LEU A 1 87 ? 4.589 -2.104 5.049 1.00 95.12 87 LEU A CA 1
ATOM 707 C C . LEU A 1 87 ? 6.064 -1.771 4.755 1.00 95.12 87 LEU A C 1
ATOM 709 O O . LEU A 1 87 ? 6.351 -0.729 4.156 1.00 95.12 87 LEU A O 1
ATOM 713 N N . ASN A 1 88 ? 7.007 -2.615 5.177 1.00 94.69 88 ASN A N 1
ATOM 714 C CA . ASN A 1 88 ? 8.424 -2.412 4.900 1.00 94.69 88 ASN A CA 1
ATOM 715 C C . ASN A 1 88 ? 8.718 -2.641 3.411 1.00 94.69 88 ASN A C 1
ATOM 717 O O . ASN A 1 88 ? 9.399 -1.814 2.800 1.00 94.69 88 ASN A O 1
ATOM 721 N N . ASP A 1 89 ? 8.131 -3.675 2.807 1.00 94.94 89 ASP A N 1
ATOM 722 C CA . ASP A 1 89 ? 8.178 -3.919 1.364 1.00 94.94 89 ASP A CA 1
ATOM 723 C C . ASP A 1 89 ? 7.612 -2.726 0.587 1.00 94.94 89 ASP A C 1
ATOM 725 O O . ASP A 1 89 ? 8.270 -2.211 -0.323 1.00 94.94 89 ASP A O 1
ATOM 729 N N . VAL A 1 90 ? 6.445 -2.207 1.000 1.00 96.38 90 VAL A N 1
ATOM 730 C CA . VAL A 1 90 ? 5.855 -0.991 0.411 1.00 96.38 90 VAL A CA 1
ATOM 731 C C . VAL A 1 90 ? 6.851 0.168 0.475 1.00 96.38 90 VAL A C 1
ATOM 733 O O . VAL A 1 90 ? 7.108 0.838 -0.528 1.00 96.38 90 VAL A O 1
ATOM 736 N N . CYS A 1 91 ? 7.431 0.423 1.651 1.00 97.06 91 CYS A N 1
ATOM 737 C CA . CYS A 1 91 ? 8.371 1.523 1.850 1.00 97.06 91 CYS A CA 1
ATOM 738 C C . CYS A 1 91 ? 9.622 1.378 0.978 1.00 97.06 91 CYS A C 1
ATOM 740 O O . CYS A 1 91 ? 10.096 2.369 0.41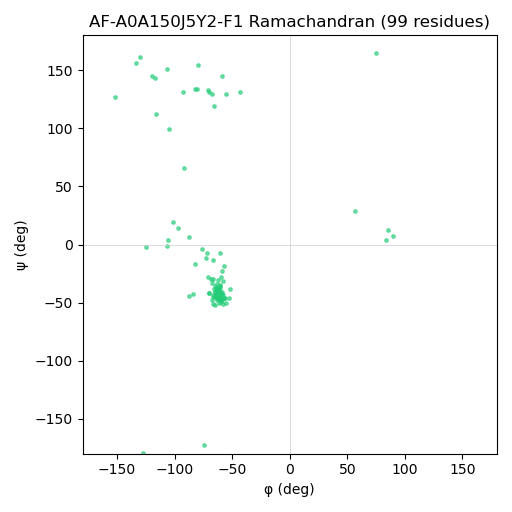5 1.00 97.06 91 CYS A O 1
ATOM 742 N N . ASN A 1 92 ? 10.162 0.167 0.862 1.00 96.56 92 ASN A N 1
ATOM 743 C CA . ASN A 1 92 ? 11.326 -0.111 0.030 1.00 96.56 92 ASN A CA 1
ATOM 744 C C . ASN A 1 92 ? 10.999 0.085 -1.449 1.00 96.56 92 ASN A C 1
ATOM 746 O O . ASN A 1 92 ? 11.727 0.798 -2.139 1.00 96.56 92 ASN A O 1
ATOM 750 N N . TYR A 1 93 ? 9.859 -0.421 -1.917 1.00 95.62 93 TYR A N 1
ATOM 751 C CA . TYR A 1 93 ? 9.453 -0.241 -3.304 1.00 95.62 93 TYR A CA 1
ATOM 752 C C . TYR A 1 93 ? 9.177 1.229 -3.650 1.00 95.62 93 TYR A C 1
ATOM 754 O O . TYR A 1 93 ? 9.639 1.725 -4.678 1.00 95.62 93 TYR A O 1
ATOM 762 N N . LEU A 1 94 ? 8.532 1.989 -2.758 1.00 96.44 94 LEU A N 1
ATOM 763 C CA . LEU A 1 94 ? 8.350 3.435 -2.928 1.00 96.44 94 LEU A CA 1
ATOM 764 C C . LEU A 1 94 ? 9.685 4.195 -2.976 1.00 96.44 94 LEU A C 1
ATOM 766 O O . LEU A 1 94 ? 9.812 5.149 -3.750 1.00 96.44 94 LEU A O 1
ATOM 770 N N . LYS A 1 95 ? 10.686 3.796 -2.177 1.00 96.44 95 LYS A N 1
ATOM 771 C CA . LYS A 1 95 ? 12.041 4.374 -2.240 1.00 96.44 95 LYS A CA 1
ATOM 772 C C . LYS A 1 95 ? 12.697 4.093 -3.590 1.00 96.44 95 LYS A C 1
ATOM 774 O O . LYS A 1 95 ? 13.260 5.018 -4.171 1.00 96.44 95 LYS A O 1
ATOM 779 N N . GLU A 1 96 ? 12.601 2.866 -4.096 1.00 94.62 96 GLU A N 1
ATOM 780 C CA . GLU A 1 96 ? 13.156 2.499 -5.403 1.00 94.62 96 GLU A CA 1
ATOM 781 C C . GLU A 1 96 ? 12.472 3.251 -6.544 1.00 94.62 96 GLU A C 1
ATOM 783 O O . GLU A 1 96 ? 13.148 3.847 -7.382 1.00 94.62 96 GLU A O 1
ATOM 788 N N . LEU A 1 97 ? 11.140 3.331 -6.541 1.00 93.88 97 LEU A N 1
ATOM 789 C CA . LEU A 1 97 ? 10.411 4.143 -7.515 1.00 93.88 97 LEU A CA 1
ATOM 790 C C . LEU A 1 97 ? 10.862 5.602 -7.450 1.00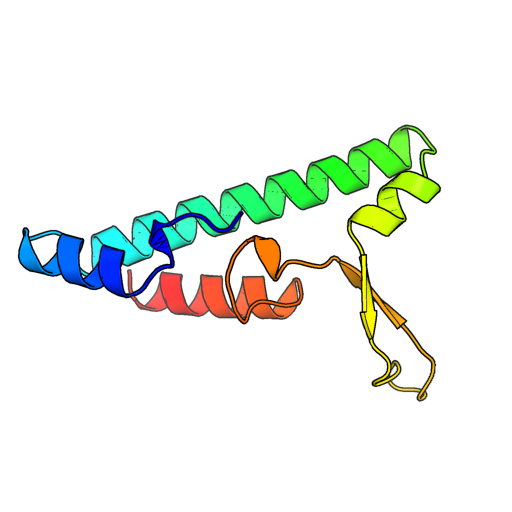 93.88 97 LEU A C 1
ATOM 792 O O . LEU A 1 97 ? 11.132 6.191 -8.487 1.00 93.88 97 LEU A O 1
ATOM 796 N N . LYS A 1 98 ? 11.024 6.169 -6.246 1.00 92.06 98 LYS A N 1
ATOM 797 C CA . LYS A 1 98 ? 11.469 7.558 -6.058 1.00 92.06 98 LYS A CA 1
ATOM 798 C C . LYS A 1 98 ? 12.883 7.830 -6.582 1.00 92.06 98 LYS A C 1
ATOM 800 O O . LYS A 1 98 ? 13.121 8.935 -7.057 1.00 92.06 98 LYS A O 1
ATOM 805 N N . LYS A 1 99 ? 13.804 6.864 -6.501 1.00 91.12 99 LYS A N 1
ATOM 806 C CA . LYS A 1 99 ? 15.159 6.978 -7.079 1.00 91.12 99 LYS A CA 1
ATOM 807 C C . LYS A 1 99 ? 15.141 6.984 -8.610 1.00 91.12 99 LYS A C 1
ATOM 809 O O . LYS A 1 99 ? 16.011 7.595 -9.215 1.00 91.12 99 LYS A O 1
ATOM 814 N N . ASN A 1 100 ? 14.155 6.314 -9.205 1.00 81.38 100 ASN A N 1
ATOM 815 C CA . ASN A 1 100 ? 14.008 6.124 -10.649 1.00 81.38 100 ASN A CA 1
ATOM 816 C C . ASN A 1 100 ? 12.957 7.067 -11.280 1.00 81.38 100 ASN A C 1
ATOM 818 O O . ASN A 1 100 ? 12.433 6.774 -12.361 1.00 81.38 100 ASN A O 1
ATOM 822 N N . LYS A 1 101 ? 12.618 8.160 -10.583 1.00 66.94 101 LYS A N 1
ATOM 823 C CA . LYS A 1 101 ? 11.818 9.289 -11.084 1.00 66.94 101 LYS A CA 1
ATOM 824 C C . LYS A 1 101 ? 12.697 10.349 -11.739 1.00 66.94 101 LYS A C 1
ATOM 826 O O . LYS A 1 101 ? 13.895 10.435 -11.420 1.00 66.94 101 LYS A O 1
#

Organism: NCBI:txid1705564

Radius of gyration: 16.12 Å; Cα contacts (8 Å, |Δi|>4): 103; chains: 1; bounding box: 31×28×46 Å

Solvent-accessible surface area (backbone atoms only — not comparable to full-atom values): 5676 Å² total; per-residue (Å²): 120,50,57,61,77,75,38,63,69,51,46,56,50,40,45,76,74,69,46,48,69,41,60,53,28,50,49,50,39,53,51,51,55,49,55,53,51,52,51,54,49,53,48,51,50,29,58,76,69,69,38,63,74,64,46,53,79,48,43,40,82,38,86,81,28,46,103,85,63,48,74,38,72,44,60,53,36,40,60,56,39,86,91,24,51,36,67,64,47,47,51,50,51,47,50,53,32,61,73,54,84

Mean predicted aligned error: 4.54 Å

Foldseek 3Di:
DADCLQPPVVVVVCVVVPNDPLNSLVVVLVQLVVVVVVLVVVLVVCVVVVVVVVNVVQWDWDCCDDVVNHIDIAGADCVHHPPQGHPVSSVVSSVVSVVVD

pLDDT: mean 91.19, std 9.04, range [56.44, 98.62]